Protein AF-A0A1R3FXK9-F1 (afdb_monomer)

Structure (mmCIF, N/CA/C/O backbone):
data_AF-A0A1R3FXK9-F1
#
_entry.id   AF-A0A1R3FXK9-F1
#
loop_
_atom_site.group_PDB
_atom_site.id
_atom_site.type_symbol
_atom_site.label_atom_id
_atom_site.label_alt_id
_atom_site.label_comp_id
_atom_site.label_asym_id
_atom_site.label_entity_id
_atom_site.label_seq_id
_atom_site.pdbx_PDB_ins_code
_atom_site.Cartn_x
_atom_site.Cartn_y
_atom_site.Cartn_z
_atom_site.occupancy
_atom_site.B_iso_or_equiv
_atom_site.auth_seq_id
_atom_site.auth_comp_id
_atom_site.auth_asym_id
_atom_site.auth_atom_id
_atom_site.pdbx_PDB_model_num
ATOM 1 N N . MET A 1 1 ? 2.285 -7.962 4.969 1.00 25.53 1 MET A N 1
ATOM 2 C CA . MET A 1 1 ? 1.595 -6.976 4.115 1.00 25.53 1 MET A CA 1
ATOM 3 C C . MET A 1 1 ? 2.197 -7.087 2.724 1.00 25.53 1 MET A C 1
ATOM 5 O O . MET A 1 1 ? 3.404 -6.919 2.608 1.00 25.53 1 MET A O 1
ATOM 9 N N . ALA A 1 2 ? 1.415 -7.501 1.726 1.00 25.86 2 ALA A N 1
ATOM 10 C CA . ALA A 1 2 ? 1.865 -7.496 0.336 1.00 25.86 2 ALA A CA 1
ATOM 11 C C . ALA A 1 2 ? 1.754 -6.055 -0.185 1.00 25.86 2 ALA A C 1
ATOM 13 O O . ALA A 1 2 ? 0.713 -5.427 -0.005 1.00 25.86 2 ALA A O 1
ATOM 14 N N . PHE A 1 3 ? 2.831 -5.519 -0.756 1.00 32.81 3 PHE A N 1
ATOM 15 C CA . PHE A 1 3 ? 2.845 -4.206 -1.399 1.00 32.81 3 PHE A CA 1
ATOM 16 C C . PHE A 1 3 ? 3.090 -4.412 -2.875 1.00 32.81 3 PHE A C 1
ATOM 18 O O . PHE A 1 3 ? 4.067 -5.059 -3.242 1.00 32.81 3 PHE A O 1
ATOM 25 N N . LEU A 1 4 ? 2.194 -3.892 -3.704 1.00 31.67 4 LEU A N 1
ATOM 26 C CA . LEU A 1 4 ? 2.263 -4.070 -5.144 1.00 31.67 4 LEU A CA 1
ATOM 27 C C . LEU A 1 4 ? 2.114 -2.721 -5.810 1.00 31.67 4 LEU A C 1
ATOM 29 O O . LEU A 1 4 ? 1.231 -1.931 -5.475 1.00 31.67 4 LEU A O 1
ATOM 33 N N . SER A 1 5 ? 3.043 -2.462 -6.716 1.00 27.23 5 SER A N 1
ATOM 34 C CA . SER A 1 5 ? 3.017 -1.344 -7.638 1.00 27.23 5 SER A CA 1
ATOM 35 C C . SER A 1 5 ? 1.954 -1.607 -8.701 1.00 27.23 5 SER A C 1
ATOM 37 O O . SER A 1 5 ? 2.232 -2.288 -9.681 1.00 27.23 5 SER A O 1
ATOM 39 N N . GLY A 1 6 ? 0.754 -1.066 -8.497 1.00 26.53 6 GLY A N 1
ATOM 40 C CA . GLY A 1 6 ? -0.340 -1.080 -9.466 1.00 26.53 6 GLY A CA 1
ATOM 41 C C . GLY A 1 6 ? -1.028 0.288 -9.495 1.00 26.53 6 GLY A C 1
ATOM 42 O O . GLY A 1 6 ? -1.507 0.768 -8.471 1.00 26.53 6 GLY A O 1
ATOM 43 N N . PHE A 1 7 ? -1.027 0.921 -10.665 1.00 28.67 7 PHE A N 1
ATOM 44 C CA . PHE A 1 7 ? -1.512 2.272 -10.990 1.00 28.67 7 PHE A CA 1
ATOM 45 C C . PHE A 1 7 ? -3.049 2.371 -11.014 1.00 28.67 7 PHE A C 1
ATOM 47 O O . PHE A 1 7 ? -3.619 2.053 -12.050 1.00 28.67 7 PHE A O 1
ATOM 54 N N . TRP A 1 8 ? -3.773 2.803 -9.967 1.00 36.09 8 TRP A N 1
ATOM 55 C CA . TRP A 1 8 ? -5.253 2.835 -10.062 1.00 36.09 8 TRP A CA 1
ATOM 56 C C . TRP A 1 8 ? -5.940 3.983 -9.312 1.00 36.09 8 TRP A C 1
ATOM 58 O O . TRP A 1 8 ? -6.410 3.831 -8.184 1.00 36.09 8 TRP A O 1
ATOM 68 N N . ALA A 1 9 ? -6.169 5.086 -10.028 1.00 23.91 9 ALA A N 1
ATOM 69 C CA . ALA A 1 9 ? -7.180 6.075 -9.677 1.00 23.91 9 ALA A CA 1
ATOM 70 C C . ALA A 1 9 ? -8.602 5.498 -9.853 1.00 23.91 9 ALA A C 1
ATOM 72 O O . ALA A 1 9 ? -9.068 5.244 -10.966 1.00 23.91 9 ALA A O 1
ATOM 73 N N . ALA A 1 10 ? -9.335 5.338 -8.749 1.00 26.52 10 ALA A N 1
ATOM 74 C CA . ALA A 1 10 ? -10.782 5.132 -8.763 1.00 26.52 10 ALA A CA 1
ATOM 75 C C . ALA A 1 10 ? -11.477 6.308 -8.064 1.00 26.52 10 ALA A C 1
ATOM 77 O O . ALA A 1 10 ? -11.715 6.310 -6.859 1.00 26.52 10 ALA A O 1
ATOM 78 N N . THR A 1 11 ? -11.854 7.324 -8.831 1.00 34.19 11 THR A N 1
ATOM 79 C CA . THR A 1 11 ? -12.888 8.281 -8.428 1.00 34.19 11 THR A CA 1
ATOM 80 C C . THR A 1 11 ? -14.231 7.565 -8.514 1.00 34.19 11 THR A C 1
ATOM 82 O O . THR A 1 11 ? -14.680 7.336 -9.622 1.00 34.19 11 THR A O 1
ATOM 85 N N . ILE A 1 12 ? -14.839 7.164 -7.385 1.00 37.03 12 ILE A N 1
ATOM 86 C CA . ILE A 1 12 ? -16.289 6.910 -7.147 1.00 37.03 12 ILE A CA 1
ATOM 87 C C . ILE A 1 12 ? -16.414 6.187 -5.796 1.00 37.03 12 ILE A C 1
ATOM 89 O O . ILE A 1 12 ? -15.837 5.119 -5.668 1.00 37.03 12 ILE A O 1
ATOM 93 N N . CYS A 1 13 ? -17.190 6.759 -4.856 1.00 48.28 13 CYS A N 1
ATOM 94 C CA . CYS A 1 13 ? -17.728 6.239 -3.574 1.00 48.28 13 CYS A CA 1
ATOM 95 C C . CYS A 1 13 ? -16.917 5.184 -2.773 1.00 48.28 13 CYS A C 1
ATOM 97 O O . CYS A 1 13 ? -16.238 4.319 -3.299 1.00 48.28 13 CYS A O 1
ATOM 99 N N . ASN A 1 14 ? -17.061 5.148 -1.443 1.00 61.66 14 ASN A N 1
ATOM 100 C CA . ASN A 1 14 ? -16.313 4.193 -0.599 1.00 61.66 14 ASN A CA 1
ATOM 101 C C . ASN A 1 14 ? -16.466 2.711 -1.044 1.00 61.66 14 ASN A C 1
ATOM 103 O O . ASN A 1 14 ? -15.582 1.898 -0.809 1.00 61.66 14 ASN A O 1
ATOM 107 N N . LYS A 1 15 ? -17.554 2.354 -1.743 1.00 80.38 15 LYS A N 1
ATOM 108 C CA . LYS A 1 15 ? -17.772 1.012 -2.307 1.00 80.38 15 LYS A CA 1
ATOM 109 C C . LYS A 1 15 ? -17.129 0.802 -3.688 1.00 80.38 15 LYS A C 1
ATOM 111 O O . LYS A 1 15 ? -16.688 -0.305 -3.979 1.00 80.38 15 LYS A O 1
ATOM 116 N N . GLY A 1 16 ? -17.063 1.837 -4.528 1.00 87.81 16 GLY A N 1
ATOM 117 C CA . GLY A 1 16 ? -16.502 1.758 -5.880 1.00 87.81 16 GLY A CA 1
ATOM 118 C C . GLY A 1 16 ? -15.008 1.458 -5.852 1.00 87.81 16 GLY A C 1
ATOM 119 O O . GLY A 1 16 ? -14.564 0.506 -6.490 1.00 87.81 16 GLY A O 1
ATOM 120 N N . VAL A 1 17 ? -14.266 2.188 -5.018 1.00 87.62 17 VAL A N 1
ATOM 121 C CA . VAL A 1 17 ? -12.825 1.964 -4.820 1.00 87.62 17 VAL A CA 1
ATOM 122 C C . VAL A 1 17 ? -12.538 0.545 -4.320 1.00 87.62 17 VAL A C 1
ATOM 124 O O . VAL A 1 17 ? -11.652 -0.123 -4.839 1.00 87.62 17 VAL A O 1
ATOM 127 N N . ARG A 1 18 ? -13.319 0.031 -3.361 1.00 90.62 18 ARG A N 1
ATOM 128 C CA . ARG A 1 18 ? -13.117 -1.328 -2.826 1.00 90.62 18 ARG A CA 1
ATOM 129 C C . ARG A 1 18 ? -13.407 -2.418 -3.862 1.00 90.62 18 ARG A C 1
ATOM 131 O O . ARG A 1 18 ? -12.662 -3.387 -3.943 1.00 90.62 18 ARG A O 1
ATOM 138 N N . ASN A 1 19 ? -14.447 -2.246 -4.682 1.00 92.75 19 ASN A N 1
ATOM 139 C CA . ASN A 1 19 ? -14.722 -3.153 -5.803 1.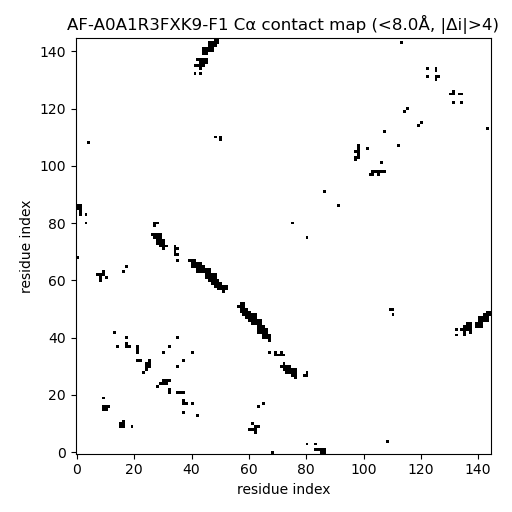00 92.75 19 ASN A CA 1
ATOM 140 C C . ASN A 1 19 ? -13.582 -3.135 -6.831 1.00 92.75 19 ASN A C 1
ATOM 142 O O . ASN A 1 19 ? -13.186 -4.184 -7.335 1.00 92.75 19 ASN A O 1
ATOM 146 N N . ALA A 1 20 ? -13.053 -1.947 -7.143 1.00 92.06 20 ALA A N 1
ATOM 147 C CA . ALA A 1 20 ? -11.912 -1.814 -8.040 1.00 92.06 20 ALA A CA 1
ATOM 148 C C . ALA A 1 20 ? -10.674 -2.517 -7.463 1.00 92.06 20 ALA A C 1
ATOM 150 O O . ALA A 1 20 ? -10.046 -3.288 -8.180 1.00 92.06 20 ALA A O 1
ATOM 151 N N . ALA A 1 21 ? -10.387 -2.341 -6.170 1.00 91.69 21 ALA A N 1
ATOM 152 C CA . ALA A 1 21 ? -9.278 -3.012 -5.497 1.00 91.69 21 ALA A CA 1
ATOM 153 C C . ALA A 1 21 ? -9.405 -4.543 -5.542 1.00 91.69 21 ALA A C 1
ATOM 155 O O . ALA A 1 21 ? -8.459 -5.210 -5.947 1.00 91.69 21 ALA A O 1
ATOM 156 N N . GLN A 1 22 ? -10.575 -5.106 -5.213 1.00 94.62 22 GLN A N 1
ATOM 157 C CA . GLN A 1 22 ? -10.804 -6.554 -5.310 1.00 94.62 22 GLN A CA 1
ATOM 158 C C . GLN A 1 22 ? -10.550 -7.076 -6.733 1.00 94.62 22 GLN A C 1
ATOM 160 O O . GLN A 1 22 ? -9.855 -8.074 -6.904 1.00 94.62 22 GLN A O 1
ATOM 165 N N . ARG A 1 23 ? -11.075 -6.391 -7.757 1.00 95.31 23 ARG A N 1
ATOM 166 C CA . ARG A 1 23 ? -10.858 -6.780 -9.157 1.00 95.31 23 ARG A CA 1
ATOM 167 C C . ARG A 1 23 ? -9.375 -6.746 -9.531 1.00 95.31 23 ARG A C 1
ATOM 169 O O . ARG A 1 23 ? -8.897 -7.665 -10.176 1.00 95.31 23 ARG A O 1
ATOM 176 N N . LYS A 1 24 ? -8.636 -5.725 -9.095 1.00 93.00 24 LYS A N 1
ATOM 177 C CA . LYS A 1 24 ? -7.211 -5.589 -9.425 1.00 93.00 24 LYS A CA 1
ATOM 178 C C . LYS A 1 24 ? -6.318 -6.577 -8.699 1.00 93.00 24 LYS A C 1
ATOM 180 O O . LYS A 1 24 ? -5.373 -7.065 -9.302 1.00 93.00 24 LYS A O 1
ATOM 185 N N . LEU A 1 25 ? -6.658 -6.944 -7.465 1.00 94.25 25 LEU A N 1
ATOM 186 C CA . LEU A 1 25 ? -5.990 -8.046 -6.775 1.00 94.25 25 LEU A CA 1
ATOM 187 C C . LEU A 1 25 ? -6.186 -9.377 -7.515 1.00 94.25 25 LEU A C 1
ATOM 189 O O . LEU A 1 25 ? -5.263 -10.181 -7.556 1.00 94.25 25 LEU A O 1
ATOM 193 N N . LEU A 1 26 ? -7.335 -9.605 -8.151 1.00 94.88 26 LEU A N 1
ATOM 194 C CA . LEU A 1 26 ? -7.497 -10.766 -9.025 1.00 94.88 26 LEU A CA 1
ATOM 195 C C . LEU A 1 26 ? -6.631 -10.647 -10.289 1.00 94.88 26 LEU A C 1
ATOM 197 O O . LEU A 1 26 ? -5.906 -11.582 -10.610 1.00 94.88 26 LEU A O 1
ATOM 201 N N . ASP A 1 27 ? -6.683 -9.504 -10.978 1.00 93.44 27 ASP A N 1
ATOM 202 C CA . ASP A 1 27 ? -5.990 -9.305 -12.260 1.00 93.44 27 ASP A CA 1
ATOM 203 C C . ASP A 1 27 ? -4.450 -9.375 -12.133 1.00 93.44 27 ASP A C 1
ATOM 205 O O . ASP A 1 27 ? -3.778 -9.920 -13.008 1.00 93.44 27 ASP A O 1
ATOM 209 N N . GLU A 1 28 ? -3.883 -8.823 -11.054 1.00 91.38 28 GLU A N 1
ATOM 210 C CA . GLU A 1 28 ? -2.427 -8.731 -10.846 1.00 91.38 28 GLU A CA 1
ATOM 211 C C . GLU A 1 28 ? -1.873 -9.915 -10.047 1.00 91.38 28 GLU A C 1
ATOM 213 O O . GLU A 1 28 ? -0.819 -10.459 -10.372 1.00 91.38 28 GLU A O 1
ATOM 218 N N . LEU A 1 29 ? -2.576 -10.327 -8.991 1.00 93.25 29 LEU A N 1
ATOM 219 C CA . LEU A 1 29 ? -2.084 -11.326 -8.039 1.00 93.25 29 LEU A CA 1
ATOM 220 C C . LEU A 1 29 ? -2.793 -12.667 -8.106 1.00 93.25 29 LEU A C 1
ATOM 222 O O . LEU A 1 29 ? -2.430 -13.567 -7.348 1.00 93.25 29 LEU A O 1
ATOM 226 N N . GLY A 1 30 ? -3.845 -12.788 -8.910 1.00 94.75 30 GLY A N 1
ATOM 227 C CA . GLY A 1 30 ? -4.677 -13.983 -8.930 1.00 94.75 30 GLY A CA 1
ATOM 228 C C . GLY A 1 30 ? -5.414 -14.244 -7.615 1.00 94.75 30 GLY A C 1
ATOM 229 O O . GLY A 1 30 ? -5.828 -15.379 -7.393 1.00 94.75 30 GLY A O 1
ATOM 230 N N . ILE A 1 31 ? -5.573 -13.243 -6.735 1.00 94.56 31 ILE A N 1
ATOM 231 C CA . ILE A 1 31 ? -6.286 -13.439 -5.465 1.00 94.56 31 ILE A CA 1
ATOM 232 C C . ILE A 1 31 ? -7.791 -13.525 -5.749 1.00 94.56 31 ILE A C 1
ATOM 234 O O . ILE A 1 31 ? -8.371 -12.559 -6.261 1.00 94.56 31 ILE A O 1
ATOM 238 N N . PRO A 1 32 ? -8.462 -14.634 -5.394 1.00 95.25 32 PRO A N 1
ATOM 239 C CA . PRO A 1 32 ? -9.887 -14.780 -5.635 1.00 95.25 32 PRO A CA 1
ATOM 240 C C . PRO A 1 32 ? -10.704 -13.868 -4.708 1.00 95.25 32 PRO A C 1
ATOM 242 O O . PRO A 1 32 ? -10.327 -13.572 -3.575 1.00 95.25 32 PRO A O 1
ATOM 245 N N . ALA A 1 33 ? -11.874 -13.434 -5.178 1.00 93.88 33 ALA A N 1
ATOM 246 C CA . ALA A 1 33 ? -12.739 -12.499 -4.451 1.00 93.88 33 ALA A CA 1
ATOM 247 C C . ALA A 1 33 ? -13.173 -13.000 -3.056 1.00 93.88 33 ALA A C 1
ATOM 249 O O . ALA A 1 33 ? -13.429 -12.190 -2.163 1.00 93.88 33 ALA A O 1
ATOM 250 N N . GLU A 1 34 ? -13.247 -14.319 -2.869 1.00 94.81 34 GLU A N 1
ATOM 251 C CA . GLU A 1 34 ? -13.553 -14.980 -1.593 1.00 94.81 34 GLU A CA 1
ATOM 252 C C . GLU A 1 34 ? -12.481 -14.759 -0.516 1.00 94.81 34 GLU A C 1
ATOM 254 O O . GLU A 1 34 ? -12.815 -14.620 0.663 1.00 94.81 34 GLU A O 1
ATOM 259 N N . ASP A 1 35 ? -11.216 -14.628 -0.923 1.00 92.88 35 ASP A N 1
ATOM 260 C CA . ASP A 1 35 ? -10.095 -14.365 -0.019 1.00 92.88 35 ASP A CA 1
ATOM 261 C C . ASP A 1 35 ? -10.069 -12.896 0.428 1.00 92.88 35 ASP A C 1
ATOM 263 O O . ASP A 1 35 ? -9.604 -12.585 1.528 1.00 92.88 35 ASP A O 1
ATOM 267 N N . VAL A 1 36 ? -10.626 -11.988 -0.385 1.00 92.44 36 VAL A N 1
ATOM 268 C CA . VAL A 1 36 ? -10.647 -10.535 -0.137 1.00 92.44 36 VAL A CA 1
ATOM 269 C C . VAL A 1 36 ? -12.038 -9.908 -0.330 1.00 92.44 36 VAL A C 1
ATOM 271 O O . VAL A 1 36 ? -12.246 -9.124 -1.262 1.00 92.44 36 VAL A O 1
ATOM 274 N N . PRO A 1 37 ? -13.020 -10.195 0.546 1.00 93.88 37 PRO A N 1
ATOM 275 C CA . PRO A 1 37 ? -14.358 -9.616 0.436 1.00 93.88 37 PRO A CA 1
ATOM 276 C C . PRO A 1 37 ? -14.350 -8.081 0.516 1.00 93.88 37 PRO A C 1
ATOM 278 O O . PRO A 1 37 ? -13.682 -7.480 1.360 1.00 93.88 37 PRO A O 1
ATOM 281 N N . VAL A 1 38 ? -15.123 -7.432 -0.360 1.00 92.00 38 VAL A N 1
ATOM 282 C CA . VAL A 1 38 ? -15.160 -5.964 -0.543 1.00 92.00 38 VAL A CA 1
ATOM 283 C C . VAL A 1 38 ? -15.465 -5.202 0.755 1.00 92.00 38 VAL A C 1
ATOM 285 O O . VAL A 1 38 ? -14.959 -4.104 0.985 1.00 92.00 38 VAL A O 1
ATOM 288 N N . ASP A 1 39 ? -16.309 -5.758 1.613 1.00 91.56 39 ASP A N 1
ATOM 289 C CA . ASP A 1 39 ? -16.726 -5.174 2.887 1.00 91.56 39 ASP A CA 1
ATOM 290 C C . ASP A 1 39 ? -15.629 -5.202 3.963 1.00 91.56 39 ASP A C 1
ATOM 292 O O . ASP A 1 39 ? -15.692 -4.416 4.910 1.00 91.56 39 ASP A O 1
ATOM 296 N N . GLN A 1 40 ? -14.598 -6.032 3.786 1.00 90.25 40 GLN A N 1
ATOM 297 C CA . GLN A 1 40 ? -13.489 -6.175 4.731 1.00 90.25 40 GLN A CA 1
ATOM 298 C C . GLN A 1 40 ? -12.315 -5.231 4.469 1.00 90.25 40 GLN A C 1
ATOM 300 O O . GLN A 1 40 ? -11.436 -5.092 5.323 1.00 90.25 40 GLN A O 1
ATOM 305 N N . PHE A 1 41 ? -12.305 -4.533 3.333 1.00 90.25 41 PHE A N 1
ATOM 306 C CA . PHE A 1 41 ? -11.352 -3.450 3.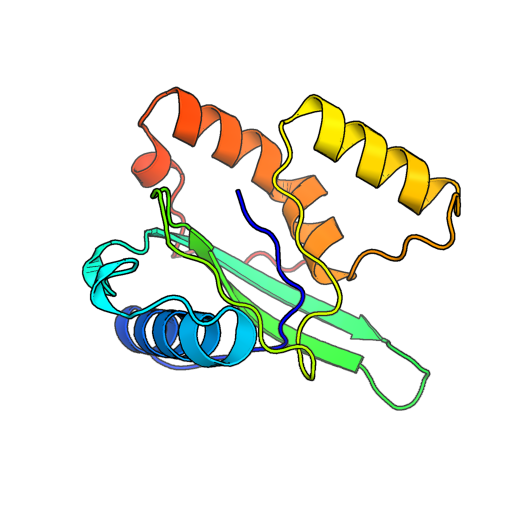120 1.00 90.25 41 PHE A CA 1
ATOM 307 C C . PHE A 1 41 ? -11.627 -2.301 4.091 1.00 90.25 41 PHE A C 1
ATOM 309 O O . PHE A 1 41 ? -12.746 -1.782 4.178 1.00 90.25 41 PHE A O 1
ATOM 316 N N . THR A 1 42 ? -10.576 -1.869 4.780 1.00 89.25 42 THR A N 1
ATOM 317 C CA . THR A 1 42 ? -10.597 -0.713 5.673 1.00 89.25 42 THR A CA 1
ATOM 318 C C . THR A 1 42 ? -9.969 0.474 4.942 1.00 89.25 42 THR A C 1
ATOM 320 O O . THR A 1 42 ? -8.760 0.463 4.706 1.00 89.25 42 THR A O 1
ATOM 323 N N . PRO A 1 43 ? -10.756 1.481 4.530 1.00 90.25 43 PRO A N 1
ATOM 324 C CA . PRO A 1 43 ? -10.208 2.702 3.958 1.00 90.25 43 PRO A CA 1
ATOM 325 C C . PRO A 1 43 ? -9.579 3.521 5.084 1.00 90.25 43 PRO A C 1
ATOM 327 O O . PRO A 1 43 ? -10.258 3.816 6.060 1.00 90.25 43 PRO A O 1
ATOM 330 N N . LEU A 1 44 ? -8.297 3.855 4.975 1.00 88.69 44 LEU A N 1
ATOM 331 C CA . LEU A 1 44 ? -7.584 4.567 6.034 1.00 88.69 44 LEU A CA 1
ATOM 332 C C . LEU A 1 44 ? -7.464 6.054 5.767 1.00 88.69 44 LEU A C 1
ATOM 334 O O . LEU A 1 44 ? -7.575 6.840 6.698 1.00 88.69 44 LEU A O 1
ATOM 338 N N . SER A 1 45 ? -7.191 6.448 4.526 1.00 91.62 45 SER A N 1
ATOM 339 C CA . SER A 1 45 ? -6.943 7.851 4.212 1.00 91.62 45 SER A CA 1
ATOM 340 C C . SER A 1 45 ? -7.057 8.139 2.720 1.00 91.62 45 SER A C 1
ATOM 342 O O . SER A 1 45 ? -7.233 7.227 1.905 1.00 91.62 45 SER A O 1
ATOM 344 N N . ARG A 1 46 ? -6.956 9.422 2.361 1.00 92.75 46 ARG A N 1
ATOM 345 C CA . ARG A 1 46 ? -6.859 9.886 0.977 1.00 92.75 46 ARG A CA 1
ATOM 346 C C . ARG A 1 46 ? -5.677 10.825 0.789 1.00 92.75 46 ARG A C 1
ATOM 348 O O . ARG A 1 46 ? -5.476 11.748 1.578 1.00 92.75 46 ARG A O 1
ATOM 355 N N . MET A 1 47 ? -4.945 10.622 -0.295 1.00 91.75 47 MET A N 1
ATOM 356 C CA . MET A 1 47 ? -3.720 11.339 -0.632 1.00 91.75 47 MET A CA 1
ATOM 357 C C . MET A 1 47 ? -3.875 11.985 -2.006 1.00 91.75 47 MET A C 1
ATOM 359 O O . MET A 1 47 ? -4.230 11.309 -2.957 1.00 91.75 47 MET A O 1
ATOM 363 N N . LEU A 1 48 ? -3.599 13.281 -2.121 1.00 92.75 48 LEU A N 1
ATOM 364 C CA . LEU A 1 48 ? -3.458 13.960 -3.408 1.00 92.75 48 LEU A CA 1
ATOM 365 C C . LEU A 1 48 ? -1.973 14.212 -3.651 1.00 92.75 48 LEU A C 1
ATOM 367 O O . LEU A 1 48 ? -1.362 14.964 -2.888 1.00 92.75 48 LEU A O 1
ATOM 371 N N . TYR A 1 49 ? -1.412 13.612 -4.697 1.00 91.19 49 TYR A N 1
ATOM 372 C CA . TYR A 1 49 ? 0.011 13.736 -5.012 1.00 91.19 49 TYR A CA 1
ATOM 373 C C . TYR A 1 49 ? 0.260 13.923 -6.508 1.00 91.19 49 TYR A C 1
ATOM 375 O O . TYR A 1 49 ? -0.619 13.695 -7.341 1.00 91.19 49 TYR A O 1
ATOM 383 N N . LYS A 1 50 ? 1.472 14.370 -6.845 1.00 90.12 50 LYS A N 1
ATOM 384 C CA . LYS A 1 50 ? 1.941 14.501 -8.224 1.00 90.12 50 LYS A CA 1
ATOM 385 C C . LYS A 1 50 ? 3.376 14.002 -8.329 1.00 90.12 50 LYS A C 1
ATOM 387 O O . LYS A 1 50 ? 4.231 14.475 -7.589 1.00 90.12 50 LYS A O 1
ATOM 392 N N . ALA A 1 51 ? 3.650 13.109 -9.275 1.00 86.00 51 ALA A N 1
ATOM 393 C CA . ALA A 1 51 ? 4.986 12.553 -9.473 1.00 86.00 51 ALA A CA 1
ATOM 394 C C . ALA A 1 51 ? 5.345 12.477 -10.968 1.00 86.00 51 ALA A C 1
ATOM 396 O O . ALA A 1 51 ? 4.655 11.803 -11.727 1.00 86.00 51 ALA A O 1
ATOM 397 N N . PRO A 1 52 ? 6.399 13.162 -11.442 1.00 85.94 52 PRO A N 1
ATOM 398 C CA . PRO A 1 52 ? 6.871 12.993 -12.815 1.00 85.94 52 PRO A CA 1
ATOM 399 C C . PRO A 1 52 ? 7.562 11.630 -12.992 1.00 85.94 52 PRO A C 1
ATOM 401 O O . PRO A 1 52 ? 8.263 11.176 -12.091 1.00 85.94 52 PRO A O 1
ATOM 404 N N . SER A 1 53 ? 7.404 11.007 -14.164 1.00 78.88 53 SER A N 1
ATOM 405 C CA . SER A 1 53 ? 8.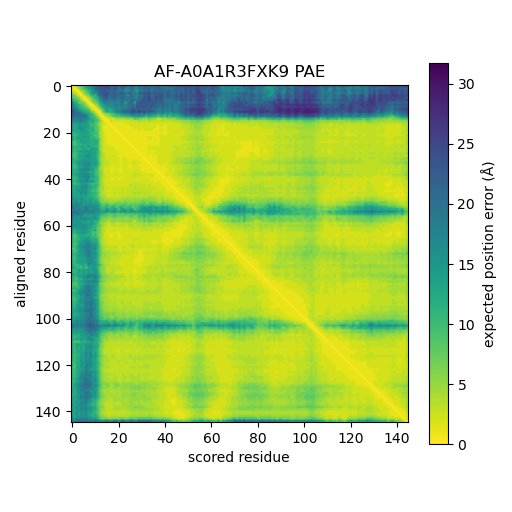054 9.737 -14.520 1.00 78.88 53 SER A CA 1
ATOM 406 C C . SER A 1 53 ? 9.252 9.953 -15.457 1.00 78.88 53 SER A C 1
ATOM 408 O O . SER A 1 53 ? 10.395 9.811 -15.031 1.00 78.88 53 SER A O 1
ATOM 410 N N . ASP A 1 54 ? 9.036 10.380 -16.708 1.00 75.19 54 ASP A N 1
ATOM 411 C CA . ASP A 1 54 ? 10.093 10.469 -17.738 1.00 75.19 54 ASP A CA 1
ATOM 412 C C . ASP A 1 54 ? 10.052 11.772 -18.570 1.00 75.19 54 ASP A C 1
ATOM 414 O O . ASP A 1 54 ? 10.415 11.824 -19.747 1.00 75.19 54 ASP A O 1
ATOM 418 N N . GLY A 1 55 ? 9.593 12.864 -17.956 1.00 76.06 55 GLY A N 1
ATOM 419 C CA . GLY A 1 55 ? 9.509 14.190 -18.579 1.00 76.06 55 GLY A CA 1
ATOM 420 C C . GLY A 1 55 ? 8.331 14.370 -19.545 1.00 76.06 55 GLY A C 1
ATOM 421 O O . GLY A 1 55 ? 7.929 15.509 -19.781 1.00 76.06 55 GLY A O 1
AT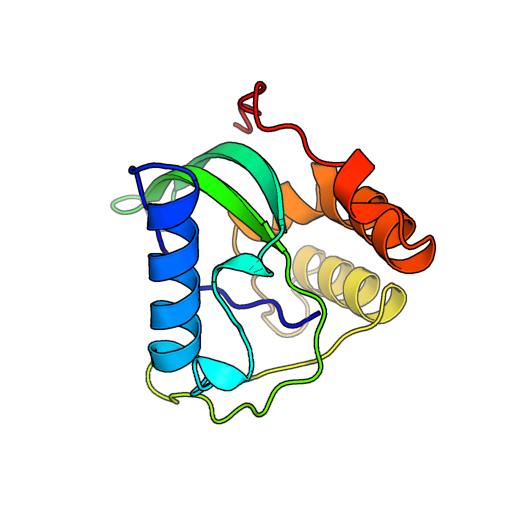OM 422 N N . LYS A 1 56 ? 7.734 13.283 -20.054 1.00 85.81 56 LYS A N 1
ATOM 423 C CA . LYS A 1 56 ? 6.454 13.304 -20.787 1.00 85.81 56 LYS A CA 1
ATOM 424 C C . LYS A 1 56 ? 5.314 12.722 -19.963 1.00 85.81 56 LYS A C 1
ATOM 426 O O . LYS A 1 56 ? 4.201 13.239 -20.028 1.00 85.81 56 LYS A O 1
ATOM 431 N N . TRP A 1 57 ? 5.598 11.681 -19.189 1.00 85.06 57 TRP A N 1
ATOM 432 C CA . TRP A 1 57 ? 4.620 10.978 -18.374 1.00 85.06 57 TRP A CA 1
ATOM 433 C C . TRP A 1 57 ? 4.788 11.311 -16.893 1.00 85.06 57 TRP A C 1
ATOM 435 O O . TRP A 1 57 ? 5.870 11.683 -16.429 1.00 85.06 57 TRP A O 1
ATOM 445 N N . GLY A 1 58 ? 3.701 11.190 -16.141 1.00 86.06 58 GLY A N 1
ATOM 446 C CA . GLY A 1 58 ? 3.668 11.409 -14.703 1.00 86.06 58 GLY A CA 1
ATOM 447 C C . GLY A 1 58 ? 2.289 11.116 -14.127 1.00 86.06 58 GLY A C 1
ATOM 448 O O . GLY A 1 58 ? 1.312 10.974 -14.859 1.00 86.06 58 GLY A O 1
ATOM 449 N N . GLU A 1 59 ? 2.237 11.051 -12.808 1.00 84.62 59 GLU A N 1
ATOM 450 C CA . GLU A 1 59 ? 1.057 10.793 -11.994 1.00 84.62 59 GLU A CA 1
ATOM 451 C C . GLU A 1 59 ? 0.523 12.106 -11.417 1.00 84.62 59 GLU A C 1
ATOM 453 O O . GLU A 1 59 ? 1.293 12.998 -11.042 1.00 84.62 59 GLU A O 1
ATOM 458 N N . HIS A 1 60 ? -0.801 12.226 -11.340 1.00 90.69 60 HIS A N 1
ATOM 459 C CA . HIS A 1 60 ? -1.489 13.272 -10.589 1.00 90.69 60 HIS A CA 1
ATOM 460 C C . HIS A 1 60 ? -2.832 12.721 -10.113 1.00 90.69 60 HIS A C 1
ATOM 462 O O . HIS A 1 60 ? -3.825 12.770 -10.842 1.00 90.69 60 HIS A O 1
ATOM 468 N N . GLU A 1 61 ? -2.841 12.155 -8.910 1.00 87.44 61 GLU A N 1
ATOM 469 C CA . GLU A 1 61 ? -3.915 11.267 -8.465 1.00 87.44 61 GLU A CA 1
ATOM 470 C C . GLU A 1 61 ? -4.426 11.641 -7.074 1.00 87.44 61 GLU A C 1
ATOM 472 O O . GLU A 1 61 ? -3.676 12.102 -6.210 1.00 87.44 61 GLU A O 1
ATOM 477 N N . LEU A 1 62 ? -5.737 11.448 -6.882 1.00 90.88 62 LEU A N 1
ATOM 478 C CA . LEU A 1 62 ? -6.368 11.385 -5.569 1.00 90.88 62 LEU A CA 1
ATOM 479 C C . LEU A 1 62 ? -6.522 9.911 -5.192 1.00 90.88 62 LEU A C 1
ATOM 481 O O . LEU A 1 62 ? -7.511 9.268 -5.551 1.00 90.88 62 LEU A O 1
ATOM 485 N N . ASP A 1 63 ? -5.554 9.415 -4.441 1.00 90.06 63 ASP A N 1
ATOM 486 C CA . ASP A 1 63 ? -5.483 8.031 -4.014 1.00 90.06 63 ASP A CA 1
ATOM 487 C C . ASP A 1 63 ? -6.314 7.768 -2.775 1.00 90.06 63 ASP A C 1
ATOM 489 O O . ASP A 1 63 ? -6.300 8.529 -1.805 1.00 90.06 63 ASP A O 1
ATOM 493 N N . TYR A 1 64 ? -6.997 6.630 -2.795 1.00 90.81 64 TYR A N 1
ATOM 494 C CA . TYR A 1 64 ? -7.666 6.053 -1.641 1.00 90.81 64 TYR A CA 1
ATOM 495 C C . TYR A 1 64 ? -6.793 4.942 -1.074 1.00 90.81 64 TYR A C 1
ATOM 497 O O . TYR A 1 64 ? -6.591 3.906 -1.704 1.00 90.81 64 TYR A O 1
ATOM 505 N N . LEU A 1 65 ? -6.309 5.138 0.148 1.00 91.06 65 LEU A N 1
ATOM 506 C CA . LEU A 1 65 ? -5.426 4.191 0.813 1.00 91.06 65 LEU A CA 1
ATOM 507 C C . LEU A 1 65 ? -6.280 3.140 1.523 1.00 91.06 65 LEU A C 1
ATOM 509 O O . LEU A 1 65 ? -6.933 3.422 2.530 1.00 91.06 65 LEU A O 1
ATOM 513 N N . LEU A 1 66 ? -6.315 1.934 0.954 1.00 91.94 66 LEU A N 1
ATOM 514 C CA . LEU A 1 66 ? -7.095 0.800 1.445 1.00 91.94 66 LEU A CA 1
ATOM 515 C C . LEU A 1 66 ? -6.190 -0.239 2.109 1.00 91.94 66 LEU A C 1
ATOM 517 O O . LEU A 1 66 ? -5.120 -0.558 1.600 1.00 91.94 66 LEU A O 1
ATOM 521 N N . PHE A 1 67 ? -6.653 -0.805 3.221 1.00 90.44 67 PHE A N 1
ATOM 522 C CA . PHE A 1 67 ? -5.980 -1.892 3.927 1.00 90.44 67 PHE A CA 1
ATOM 523 C C . PHE A 1 67 ? -6.854 -3.137 4.009 1.00 90.44 67 PHE A C 1
ATOM 525 O O . PHE A 1 67 ? -8.070 -3.057 4.200 1.00 90.44 67 PHE A O 1
ATOM 532 N N . ILE A 1 68 ? -6.201 -4.294 3.947 1.00 91.06 68 ILE A N 1
ATOM 533 C CA . ILE A 1 68 ? -6.779 -5.595 4.266 1.00 91.06 68 ILE A CA 1
ATOM 534 C C . ILE A 1 68 ? -5.713 -6.452 4.953 1.00 91.06 68 ILE A C 1
ATOM 536 O O . ILE A 1 68 ? -4.544 -6.434 4.567 1.00 91.06 68 ILE A O 1
ATOM 540 N N . VAL A 1 69 ? -6.105 -7.166 6.008 1.00 89.44 69 VAL A N 1
ATOM 541 C CA . VAL A 1 69 ? -5.212 -8.038 6.785 1.00 89.44 69 VAL A CA 1
ATOM 542 C C . VAL A 1 69 ? -5.834 -9.423 6.818 1.00 89.44 69 VAL A C 1
ATOM 544 O O . VAL A 1 69 ? -6.771 -9.660 7.579 1.00 89.44 69 VAL A O 1
ATOM 547 N N . ARG A 1 70 ? -5.358 -10.303 5.936 1.00 88.56 70 ARG A N 1
ATOM 548 C CA . ARG A 1 70 ? -5.843 -11.675 5.761 1.00 88.56 70 ARG A CA 1
ATOM 549 C C . ARG A 1 70 ? -4.729 -12.554 5.202 1.00 88.56 70 ARG A C 1
ATOM 551 O O . ARG A 1 70 ? -3.825 -12.049 4.532 1.00 88.56 70 ARG A O 1
ATOM 558 N N . ASP A 1 71 ? -4.855 -13.850 5.440 1.00 90.88 71 ASP A N 1
ATOM 559 C CA . ASP A 1 71 ? -4.141 -14.865 4.675 1.00 90.88 71 ASP A CA 1
ATOM 560 C C . ASP A 1 71 ? -4.890 -15.090 3.360 1.00 90.88 71 ASP A C 1
ATOM 562 O O . ASP A 1 71 ? -6.120 -15.178 3.348 1.00 90.88 71 ASP A O 1
ATOM 566 N N . VAL A 1 72 ? -4.151 -15.109 2.254 1.00 91.12 72 VAL A N 1
ATOM 567 C CA . VAL A 1 72 ? -4.696 -15.118 0.892 1.00 91.12 72 VAL A CA 1
ATOM 568 C C . VAL A 1 72 ? -3.857 -16.030 0.009 1.00 91.12 72 VAL A C 1
ATOM 570 O O . VAL A 1 72 ? -2.641 -16.132 0.195 1.00 91.12 72 VAL A O 1
ATOM 573 N N . ASN A 1 73 ? -4.493 -16.663 -0.970 1.00 90.19 73 ASN A N 1
ATOM 574 C CA . ASN A 1 73 ? -3.793 -17.438 -1.984 1.00 90.19 73 ASN A CA 1
ATOM 575 C C . ASN A 1 73 ? -3.358 -16.516 -3.120 1.00 90.19 73 ASN A C 1
ATOM 577 O O . ASN A 1 73 ? -4.173 -15.797 -3.692 1.00 90.19 73 ASN A O 1
ATOM 581 N N . VAL A 1 74 ? -2.067 -16.539 -3.444 1.00 91.12 74 VAL A N 1
ATOM 582 C CA . VAL A 1 74 ? -1.465 -15.640 -4.431 1.00 91.12 74 VAL A CA 1
ATOM 583 C C . VAL A 1 74 ? -0.946 -16.455 -5.611 1.00 91.12 74 VAL A C 1
ATOM 585 O O . VAL A 1 74 ? -0.161 -17.384 -5.431 1.00 91.12 74 VAL A O 1
ATOM 588 N N . ASN A 1 75 ? -1.374 -16.089 -6.816 1.00 94.12 75 ASN A N 1
ATOM 589 C CA . ASN A 1 75 ? -0.943 -16.655 -8.089 1.00 94.12 75 ASN A CA 1
ATOM 590 C C . ASN A 1 75 ? -0.710 -15.510 -9.097 1.00 94.12 75 ASN A C 1
ATOM 592 O O . ASN A 1 75 ? -1.621 -15.175 -9.858 1.00 94.12 75 ASN A O 1
ATOM 596 N N . PRO A 1 76 ? 0.468 -14.863 -9.062 1.00 93.06 76 PRO A N 1
ATOM 597 C CA . PRO A 1 76 ? 0.698 -13.595 -9.749 1.00 93.06 76 PRO A CA 1
ATOM 598 C C . PRO A 1 76 ? 0.639 -13.723 -11.263 1.00 93.06 76 PRO A C 1
ATOM 600 O O . PRO A 1 76 ? 1.121 -14.705 -11.830 1.00 93.06 76 PRO A O 1
ATOM 603 N N . ASN A 1 77 ? 0.106 -12.695 -11.915 1.00 92.94 77 ASN A N 1
ATOM 604 C CA . ASN A 1 77 ? 0.195 -12.552 -13.356 1.00 92.94 77 ASN A CA 1
ATOM 605 C C . ASN A 1 77 ? 1.604 -12.044 -13.729 1.00 92.94 77 ASN A C 1
ATOM 607 O O . ASN A 1 77 ? 1.926 -10.903 -13.390 1.00 92.94 77 ASN A O 1
ATOM 611 N N . PRO A 1 78 ? 2.439 -12.834 -14.431 1.00 93.75 78 PRO A N 1
ATOM 612 C CA . PRO A 1 78 ? 3.811 -12.442 -14.760 1.00 93.75 78 PRO A CA 1
ATOM 613 C C . PRO A 1 78 ? 3.901 -11.245 -15.717 1.00 93.75 78 PRO A C 1
ATOM 615 O O . PRO A 1 78 ? 4.955 -10.617 -15.789 1.00 93.75 78 PRO A O 1
ATOM 618 N N . ASP A 1 79 ? 2.818 -10.914 -16.430 1.00 94.06 79 ASP A N 1
ATOM 619 C CA . ASP A 1 79 ? 2.762 -9.727 -17.291 1.00 94.06 79 ASP A CA 1
ATOM 620 C C . ASP A 1 79 ? 2.637 -8.423 -16.479 1.00 94.06 79 ASP A C 1
ATOM 622 O O . ASP A 1 79 ? 2.996 -7.355 -16.971 1.00 94.06 79 ASP A O 1
ATOM 626 N N . GLU A 1 80 ? 2.151 -8.507 -15.235 1.00 89.62 80 GLU A N 1
ATOM 627 C CA . GLU A 1 80 ? 1.899 -7.358 -14.353 1.00 89.62 80 GLU A CA 1
ATOM 628 C C . GLU A 1 80 ? 2.868 -7.319 -13.158 1.00 89.62 80 GLU A C 1
ATOM 630 O O . GLU A 1 80 ? 3.313 -6.251 -12.736 1.00 89.62 80 GLU A O 1
ATOM 635 N N . VAL A 1 81 ? 3.221 -8.483 -12.599 1.00 91.19 81 VAL A N 1
ATOM 636 C CA . VAL A 1 81 ? 4.001 -8.609 -11.360 1.00 91.19 81 VAL A CA 1
ATOM 637 C C . VAL A 1 81 ? 5.220 -9.496 -11.588 1.00 91.19 81 VAL A C 1
ATOM 639 O O . VAL A 1 81 ? 5.103 -10.696 -11.821 1.00 91.19 81 VAL A O 1
ATOM 642 N N . ALA A 1 82 ? 6.410 -8.905 -11.458 1.00 90.19 82 ALA A N 1
ATOM 643 C CA . ALA A 1 82 ? 7.673 -9.618 -11.648 1.00 90.19 82 ALA A CA 1
ATOM 644 C C . ALA A 1 82 ? 8.050 -10.530 -10.465 1.00 90.19 82 ALA A C 1
ATOM 646 O O . ALA A 1 82 ? 8.605 -11.605 -10.680 1.00 90.19 82 ALA A O 1
ATOM 647 N N . ASP A 1 83 ? 7.792 -10.099 -9.226 1.00 89.06 83 ASP A N 1
ATOM 648 C CA . ASP A 1 83 ? 8.097 -10.864 -8.011 1.00 89.06 83 ASP A CA 1
ATOM 649 C C . ASP A 1 83 ? 7.263 -10.368 -6.815 1.00 89.06 83 ASP A C 1
ATOM 651 O O . ASP A 1 83 ? 6.760 -9.241 -6.816 1.00 89.06 83 ASP A O 1
ATOM 655 N N . ILE A 1 84 ? 7.131 -11.201 -5.778 1.00 88.69 84 ILE A N 1
ATOM 656 C CA . ILE A 1 84 ? 6.396 -10.891 -4.548 1.00 88.69 84 ILE A CA 1
ATOM 657 C C . ILE A 1 84 ? 7.217 -11.250 -3.324 1.00 88.69 84 ILE A C 1
ATOM 659 O O . ILE A 1 84 ? 7.772 -12.339 -3.195 1.00 88.69 84 ILE A O 1
ATOM 663 N N . LYS A 1 85 ? 7.192 -10.347 -2.343 1.00 89.00 85 LYS A N 1
AT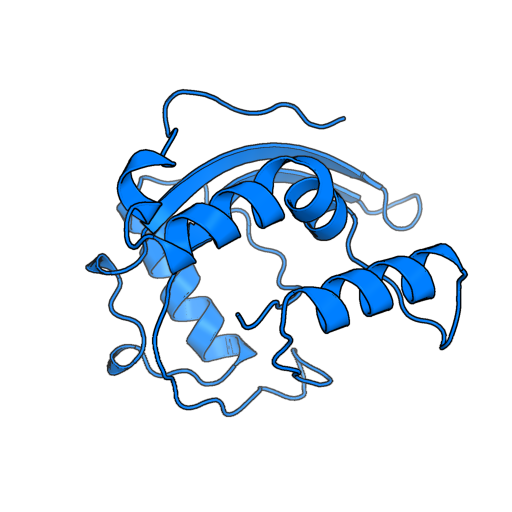OM 664 C CA . LYS A 1 85 ? 7.844 -10.562 -1.060 1.00 89.00 85 LYS A CA 1
ATOM 665 C C . LYS A 1 85 ? 6.977 -10.094 0.098 1.00 89.00 85 LYS A C 1
ATOM 667 O O . LYS A 1 85 ? 6.593 -8.929 0.179 1.00 89.00 85 LYS A O 1
ATOM 672 N N . TYR A 1 86 ? 6.744 -10.992 1.050 1.00 87.56 86 TYR A N 1
ATOM 673 C CA . TYR A 1 86 ? 6.238 -10.618 2.365 1.00 87.56 86 TYR A CA 1
ATOM 674 C C . TYR A 1 86 ? 7.392 -10.134 3.235 1.00 87.56 86 TYR A C 1
ATOM 676 O O . TYR A 1 86 ? 8.429 -10.791 3.330 1.00 87.56 86 TYR A O 1
ATOM 684 N N . VAL A 1 87 ? 7.201 -8.984 3.876 1.00 90.44 87 VAL A N 1
ATOM 685 C CA . VAL A 1 87 ? 8.219 -8.370 4.729 1.00 90.44 87 VAL A CA 1
ATOM 686 C C . VAL A 1 87 ? 7.672 -8.035 6.104 1.00 90.44 87 VAL A C 1
ATOM 688 O O . VAL A 1 87 ? 6.507 -7.654 6.254 1.00 90.44 87 VAL A O 1
ATOM 691 N N . ASN A 1 88 ? 8.534 -8.163 7.107 1.00 91.25 88 ASN A N 1
ATOM 692 C CA . ASN A 1 88 ? 8.328 -7.574 8.423 1.00 91.25 88 ASN A CA 1
ATOM 693 C C . ASN A 1 88 ? 8.835 -6.117 8.463 1.00 91.25 88 ASN A C 1
ATOM 695 O O . ASN A 1 88 ? 9.370 -5.594 7.482 1.00 91.25 88 ASN A O 1
ATOM 699 N N . ARG A 1 89 ? 8.666 -5.457 9.614 1.00 89.00 89 ARG A N 1
ATOM 700 C CA . ARG A 1 89 ? 9.010 -4.040 9.796 1.00 89.00 89 ARG A CA 1
ATOM 701 C C . ARG A 1 89 ? 10.493 -3.748 9.545 1.00 89.00 89 ARG A C 1
ATOM 703 O O . ARG A 1 89 ? 10.812 -2.740 8.919 1.00 89.00 89 ARG A O 1
ATOM 710 N N . ASP A 1 90 ? 11.387 -4.610 10.014 1.00 92.50 90 ASP A N 1
ATOM 711 C CA . ASP A 1 90 ? 12.831 -4.401 9.882 1.00 92.50 90 ASP A CA 1
ATOM 712 C C . ASP A 1 90 ? 13.309 -4.685 8.458 1.00 92.50 90 ASP A C 1
ATOM 714 O O . ASP A 1 90 ? 14.103 -3.929 7.906 1.00 92.50 90 ASP A O 1
ATOM 718 N N . GLN A 1 91 ? 12.747 -5.709 7.814 1.00 91.81 91 GLN A N 1
ATOM 719 C CA . GLN A 1 91 ? 12.988 -5.990 6.400 1.00 91.81 91 GLN A CA 1
ATOM 720 C C . GLN A 1 91 ? 12.509 -4.844 5.507 1.00 91.81 91 GLN A C 1
ATOM 722 O O . GLN A 1 91 ? 13.194 -4.506 4.547 1.00 91.81 91 GLN A O 1
ATOM 727 N N . LEU A 1 92 ? 11.367 -4.222 5.823 1.00 91.12 92 LEU A N 1
ATOM 728 C CA . LEU A 1 92 ? 10.902 -3.041 5.101 1.00 91.12 92 LEU A CA 1
ATOM 729 C C . LEU A 1 92 ? 11.868 -1.863 5.278 1.00 91.12 92 LEU A C 1
ATOM 731 O O . LEU A 1 92 ? 12.233 -1.235 4.292 1.00 91.12 92 LEU A O 1
ATOM 735 N N . LYS A 1 93 ? 12.323 -1.581 6.504 1.00 91.56 93 LYS A N 1
ATOM 736 C CA . LYS A 1 93 ? 13.317 -0.520 6.747 1.00 91.56 93 LYS A CA 1
ATOM 737 C C . LYS A 1 93 ? 14.606 -0.751 5.965 1.00 91.56 93 LYS A C 1
ATOM 739 O O . LYS A 1 93 ? 15.139 0.191 5.386 1.00 91.56 93 LYS A O 1
ATOM 744 N N . GLU A 1 94 ? 15.079 -1.992 5.913 1.00 92.25 94 GLU A N 1
ATOM 745 C CA . GLU A 1 94 ? 16.264 -2.333 5.130 1.00 92.25 94 GLU A CA 1
ATOM 746 C C . GLU A 1 94 ? 16.021 -2.165 3.624 1.00 92.25 94 GLU A C 1
ATOM 748 O O . GLU A 1 94 ? 16.883 -1.635 2.930 1.00 92.25 94 GLU A O 1
ATOM 753 N N . LEU A 1 95 ? 14.839 -2.527 3.110 1.00 90.75 95 LEU A N 1
ATOM 754 C CA . LEU A 1 95 ? 14.482 -2.275 1.708 1.00 90.75 95 LEU A CA 1
ATOM 755 C C . LEU A 1 95 ? 14.496 -0.781 1.367 1.00 90.75 95 LEU A C 1
ATOM 757 O O . LEU A 1 95 ? 15.012 -0.407 0.317 1.00 90.75 95 LEU A O 1
ATOM 761 N N . LEU A 1 96 ? 13.975 0.069 2.257 1.00 89.75 96 LEU A N 1
ATOM 762 C CA . LEU A 1 96 ? 14.019 1.524 2.085 1.00 89.75 96 LEU A CA 1
ATOM 763 C C . LEU A 1 96 ? 15.465 2.031 2.071 1.00 89.75 96 LEU A C 1
ATOM 765 O O . LEU A 1 96 ? 15.834 2.789 1.180 1.00 89.75 96 LEU A O 1
ATOM 769 N N . ARG A 1 97 ? 16.302 1.562 3.010 1.00 92.12 97 ARG A N 1
ATOM 770 C CA . ARG A 1 97 ? 17.726 1.926 3.077 1.00 92.12 97 ARG A CA 1
ATOM 771 C C . ARG A 1 97 ? 18.460 1.554 1.789 1.00 92.12 97 ARG A C 1
ATOM 773 O O . ARG A 1 97 ? 19.214 2.368 1.264 1.00 92.12 97 ARG A O 1
ATOM 780 N N . LYS A 1 98 ? 18.236 0.339 1.281 1.00 90.06 98 LYS A N 1
ATOM 781 C CA . LYS A 1 98 ? 18.840 -0.144 0.033 1.00 90.06 98 LYS A CA 1
ATOM 782 C C . LYS A 1 98 ? 18.390 0.670 -1.175 1.00 90.06 98 LYS A C 1
ATOM 784 O O . LYS A 1 98 ? 19.234 1.048 -1.982 1.00 90.06 98 LYS A O 1
ATOM 789 N N . ALA A 1 99 ? 17.095 0.982 -1.268 1.00 88.56 99 ALA A N 1
ATOM 790 C CA . ALA A 1 99 ? 16.559 1.831 -2.330 1.00 88.56 99 ALA A CA 1
ATOM 791 C C . ALA A 1 99 ? 17.205 3.224 -2.325 1.00 88.56 99 ALA A C 1
ATOM 793 O O . ALA A 1 99 ? 17.650 3.703 -3.366 1.00 88.56 99 ALA A O 1
ATOM 794 N N . ASP A 1 100 ? 17.314 3.844 -1.146 1.00 88.12 100 ASP A N 1
ATOM 795 C CA . ASP A 1 100 ? 17.907 5.176 -0.978 1.00 88.12 100 ASP A CA 1
ATOM 796 C C . ASP A 1 100 ? 19.408 5.180 -1.315 1.00 88.12 100 ASP A C 1
ATOM 798 O O . ASP A 1 100 ? 19.925 6.148 -1.872 1.00 88.12 100 ASP A O 1
ATOM 802 N N . ALA A 1 101 ? 20.106 4.082 -1.015 1.00 89.06 101 ALA A N 1
ATOM 803 C CA . ALA A 1 101 ? 21.513 3.884 -1.355 1.00 89.06 101 ALA A CA 1
ATOM 804 C C . ALA A 1 101 ? 21.746 3.487 -2.829 1.00 89.06 101 ALA A C 1
ATOM 806 O O . ALA A 1 101 ? 22.897 3.382 -3.255 1.00 89.06 101 ALA A O 1
ATOM 807 N N . GLY A 1 102 ? 20.683 3.254 -3.611 1.00 85.69 102 GLY A N 1
ATOM 808 C CA . GLY A 1 102 ? 20.776 2.747 -4.984 1.00 85.69 102 GLY A CA 1
ATOM 809 C C . GLY A 1 102 ? 21.341 1.325 -5.075 1.00 85.69 102 GLY A C 1
ATOM 810 O O . GLY A 1 102 ? 21.832 0.916 -6.130 1.00 85.69 102 GLY A O 1
ATOM 811 N N . GLU A 1 103 ? 21.300 0.574 -3.973 1.00 84.62 103 GLU A N 1
ATOM 812 C CA . GLU A 1 103 ? 21.771 -0.805 -3.905 1.00 84.62 103 GLU A CA 1
ATOM 813 C C . GLU A 1 103 ? 20.823 -1.723 -4.694 1.00 84.62 103 GLU A C 1
ATOM 815 O O . GLU A 1 103 ? 19.608 -1.520 -4.736 1.00 84.62 103 GLU A O 1
ATOM 820 N N . GLU A 1 104 ? 21.384 -2.750 -5.339 1.00 75.50 104 GLU A N 1
ATOM 821 C CA . GLU A 1 104 ? 20.629 -3.809 -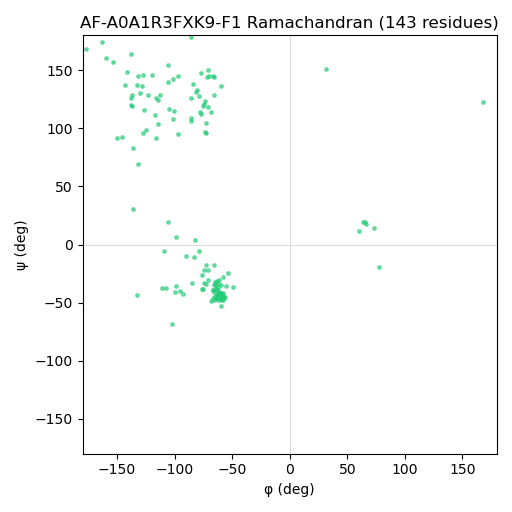6.038 1.00 75.50 104 GLU A CA 1
ATOM 822 C C . GLU A 1 104 ? 19.715 -3.311 -7.181 1.00 75.50 104 GLU A C 1
ATOM 824 O O . GLU A 1 104 ? 18.905 -4.070 -7.707 1.00 75.50 104 GLU A O 1
ATOM 829 N N . GLY A 1 105 ? 19.851 -2.046 -7.603 1.00 75.12 105 GLY A N 1
ATOM 830 C CA . GLY A 1 105 ? 18.981 -1.436 -8.614 1.00 75.12 105 GLY A CA 1
ATOM 831 C C . GLY A 1 105 ? 17.530 -1.272 -8.151 1.00 75.12 105 GLY A C 1
ATOM 832 O O . GLY A 1 105 ? 16.641 -1.094 -8.986 1.00 75.12 105 GLY A O 1
ATOM 833 N N . LEU A 1 106 ? 17.285 -1.339 -6.839 1.00 80.50 106 LEU A N 1
ATOM 834 C CA . LEU A 1 106 ? 15.947 -1.314 -6.269 1.00 80.50 106 LEU A CA 1
ATOM 835 C C . LEU A 1 106 ? 15.343 0.085 -6.412 1.00 80.50 106 LEU A C 1
ATOM 837 O O . LEU A 1 106 ? 15.864 1.063 -5.879 1.00 80.50 106 LEU A O 1
ATOM 841 N N . LYS A 1 107 ? 14.227 0.181 -7.138 1.00 82.50 107 LYS A N 1
ATOM 842 C CA . LYS A 1 107 ? 13.470 1.424 -7.306 1.00 82.50 107 LYS A CA 1
ATOM 843 C C . LYS A 1 107 ? 12.127 1.297 -6.611 1.00 82.50 107 LYS A C 1
ATOM 845 O O . LYS A 1 107 ? 11.389 0.346 -6.852 1.00 82.50 107 LYS A O 1
ATOM 850 N N . LEU A 1 108 ? 11.813 2.271 -5.767 1.00 85.12 108 LEU A N 1
ATOM 851 C CA . LEU A 1 108 ? 10.504 2.391 -5.135 1.00 85.12 108 LEU A CA 1
ATOM 852 C C . LEU A 1 108 ? 9.645 3.369 -5.926 1.00 85.12 108 LEU A C 1
ATOM 854 O O . LEU A 1 108 ? 10.154 4.366 -6.443 1.00 85.12 108 LEU A O 1
ATOM 858 N N . SER A 1 109 ? 8.342 3.101 -6.002 1.00 84.94 109 SER A N 1
ATOM 859 C CA . SER A 1 109 ? 7.422 4.066 -6.591 1.00 84.94 109 SER A CA 1
ATOM 860 C C . SER A 1 109 ? 7.334 5.323 -5.708 1.00 84.94 109 SER A C 1
ATOM 862 O O . SER A 1 109 ? 7.393 5.221 -4.474 1.00 84.94 109 SER A O 1
ATOM 864 N N . PRO A 1 110 ? 7.173 6.519 -6.304 1.00 85.75 110 PRO A N 1
ATOM 865 C CA . PRO A 1 110 ? 7.073 7.766 -5.547 1.00 85.75 110 PRO A CA 1
ATOM 866 C C . PRO A 1 110 ? 5.945 7.751 -4.507 1.00 85.75 110 PRO A C 1
ATOM 868 O O . PRO A 1 110 ? 6.168 8.103 -3.349 1.00 85.75 110 PRO A O 1
ATOM 871 N N . TRP A 1 111 ? 4.754 7.272 -4.883 1.00 87.50 111 TRP A N 1
ATOM 872 C CA . TRP A 1 111 ? 3.609 7.176 -3.973 1.00 87.50 111 TRP A CA 1
ATOM 873 C C . TRP A 1 111 ? 3.879 6.232 -2.796 1.00 87.50 111 TRP A C 1
ATOM 875 O O . TRP A 1 111 ? 3.473 6.518 -1.669 1.00 87.50 111 TRP A O 1
ATOM 885 N N . PHE A 1 112 ? 4.609 5.131 -3.014 1.00 88.06 112 PHE A N 1
ATOM 886 C CA . PHE A 1 112 ? 4.906 4.181 -1.946 1.00 88.06 112 PHE A CA 1
ATOM 887 C C . PHE A 1 112 ? 5.789 4.834 -0.891 1.00 88.06 112 PHE A C 1
ATOM 889 O O . PHE A 1 112 ? 5.527 4.697 0.305 1.00 88.06 112 PHE A O 1
ATOM 896 N N . ARG A 1 113 ? 6.778 5.626 -1.322 1.00 88.88 113 ARG A N 1
ATOM 897 C CA . ARG A 1 113 ? 7.613 6.388 -0.394 1.00 88.88 113 ARG A CA 1
ATOM 898 C C . ARG A 1 113 ? 6.794 7.392 0.415 1.00 88.88 113 ARG A C 1
ATOM 900 O O . ARG A 1 113 ? 6.943 7.447 1.633 1.00 88.88 113 ARG A O 1
ATOM 907 N N . LEU A 1 114 ? 5.872 8.110 -0.231 1.00 90.19 114 LEU A N 1
ATOM 908 C CA . LEU A 1 114 ? 4.958 9.028 0.454 1.00 90.19 114 LEU A CA 1
ATOM 909 C C . LEU A 1 114 ? 4.122 8.312 1.523 1.00 90.19 114 LEU A C 1
ATOM 911 O O . LEU A 1 114 ? 4.010 8.805 2.647 1.00 90.19 114 LEU A O 1
ATOM 915 N N . VAL A 1 115 ? 3.574 7.135 1.213 1.00 90.06 115 VAL A N 1
ATOM 916 C CA . VAL A 1 115 ? 2.782 6.354 2.173 1.00 90.06 115 VAL A CA 1
ATOM 917 C C . VAL A 1 115 ? 3.634 5.879 3.350 1.00 90.06 115 VAL A C 1
ATOM 919 O O . VAL A 1 115 ? 3.207 5.987 4.504 1.00 90.06 115 VAL A O 1
ATOM 922 N N . VAL A 1 116 ? 4.840 5.379 3.076 1.00 90.00 116 VAL A N 1
ATOM 923 C CA . VAL A 1 116 ? 5.783 4.900 4.092 1.00 90.00 116 VAL A CA 1
ATOM 924 C C . VAL A 1 116 ? 6.161 6.008 5.073 1.00 90.00 116 VAL A C 1
ATOM 926 O O . VAL A 1 116 ? 6.012 5.827 6.284 1.00 90.00 116 VAL A O 1
ATOM 929 N N . ASP A 1 117 ? 6.603 7.150 4.549 1.00 90.25 117 ASP A N 1
ATOM 930 C CA . ASP A 1 117 ? 7.176 8.236 5.347 1.00 90.25 117 ASP A CA 1
ATOM 931 C C . ASP A 1 117 ? 6.116 8.952 6.198 1.00 90.25 117 ASP A C 1
ATOM 933 O O . ASP A 1 117 ? 6.409 9.429 7.296 1.00 90.25 117 ASP A O 1
ATOM 937 N N . ASN A 1 118 ? 4.864 9.000 5.730 1.00 90.44 118 ASN A N 1
ATOM 938 C CA . ASN A 1 118 ? 3.802 9.758 6.395 1.00 90.44 118 ASN A CA 1
ATOM 939 C C . ASN A 1 118 ? 2.892 8.901 7.288 1.00 90.44 118 ASN A C 1
ATOM 941 O O . ASN A 1 118 ? 2.436 9.373 8.342 1.00 90.44 118 ASN A O 1
ATOM 945 N N . PHE A 1 119 ? 2.617 7.654 6.888 1.00 91.25 119 PHE A N 1
ATOM 946 C CA . PHE A 1 119 ? 1.493 6.894 7.441 1.00 91.25 119 PHE A CA 1
ATOM 947 C C . PHE A 1 119 ? 1.825 5.463 7.860 1.00 91.25 119 PHE A C 1
ATOM 949 O O . PHE A 1 119 ? 1.388 5.029 8.929 1.00 91.25 119 PHE A O 1
ATOM 956 N N . LEU A 1 120 ? 2.588 4.720 7.052 1.00 90.88 120 LEU A N 1
ATOM 957 C CA . LEU A 1 120 ? 2.613 3.260 7.136 1.00 90.88 120 LEU A CA 1
ATOM 958 C C . LEU A 1 120 ? 3.020 2.726 8.510 1.00 90.88 120 LEU A C 1
ATOM 960 O O . LEU A 1 120 ? 2.346 1.850 9.043 1.00 90.88 120 LEU A O 1
ATOM 964 N N . PHE A 1 121 ? 4.095 3.247 9.107 1.00 90.38 121 PHE A N 1
ATOM 965 C CA . PHE A 1 121 ? 4.559 2.757 10.409 1.00 90.38 121 PHE A CA 1
ATOM 966 C C . PHE A 1 121 ? 3.548 3.029 11.529 1.00 90.38 121 PHE A C 1
ATOM 968 O O . PHE A 1 121 ? 3.375 2.188 12.410 1.00 90.38 121 PHE A O 1
ATOM 975 N N . LYS A 1 122 ? 2.817 4.151 11.457 1.00 91.75 122 LYS A N 1
ATOM 976 C CA . LYS A 1 122 ? 1.743 4.458 12.411 1.00 91.75 122 LYS A CA 1
ATOM 977 C C . LYS A 1 122 ? 0.592 3.472 12.252 1.00 91.75 122 LYS A C 1
ATOM 979 O O . LYS A 1 122 ? 0.113 2.943 13.245 1.00 91.75 122 LYS A O 1
ATOM 984 N N . TRP A 1 123 ? 0.163 3.194 11.021 1.00 90.88 123 TRP A N 1
ATOM 985 C CA . TRP A 1 123 ? -0.897 2.214 10.760 1.00 90.88 123 TRP A CA 1
ATOM 986 C C . TRP A 1 123 ? -0.495 0.804 11.155 1.00 90.88 123 TRP A C 1
ATOM 988 O O . TRP A 1 123 ? -1.303 0.071 11.712 1.00 90.88 123 TRP A O 1
ATOM 998 N N . TRP A 1 124 ? 0.764 0.445 10.938 1.00 91.25 124 TRP A N 1
ATOM 999 C CA . TRP A 1 124 ? 1.307 -0.839 11.349 1.00 91.25 124 TRP A CA 1
ATOM 1000 C C . TRP A 1 124 ? 1.204 -1.032 12.870 1.00 91.25 124 TRP A C 1
ATOM 1002 O O . TRP A 1 124 ? 0.752 -2.088 13.305 1.00 91.25 124 TRP A O 1
ATOM 1012 N N . ASP A 1 125 ? 1.507 -0.006 13.678 1.00 92.50 125 ASP A N 1
ATOM 1013 C CA . ASP A 1 125 ? 1.292 -0.068 15.137 1.00 92.50 125 ASP A CA 1
ATOM 1014 C C . ASP A 1 125 ? -0.191 -0.313 15.491 1.00 92.50 125 ASP A C 1
ATOM 1016 O O . ASP A 1 125 ? -0.499 -0.991 16.469 1.00 92.50 125 ASP A O 1
ATOM 1020 N N . GLN A 1 126 ? -1.126 0.237 14.708 1.00 91.00 126 GLN A N 1
ATOM 1021 C CA . GLN A 1 126 ? -2.569 0.051 14.918 1.00 91.00 126 GLN A CA 1
ATOM 1022 C C . GLN A 1 126 ? -3.043 -1.343 14.493 1.00 91.00 126 GLN A C 1
ATOM 1024 O O . GLN A 1 126 ? -3.948 -1.895 15.115 1.00 91.00 126 GLN A O 1
ATOM 1029 N N . VAL A 1 127 ? -2.428 -1.937 13.464 1.00 89.94 127 VAL A N 1
ATOM 1030 C CA . VAL A 1 127 ? -2.677 -3.338 13.087 1.00 89.94 127 VAL A CA 1
ATOM 1031 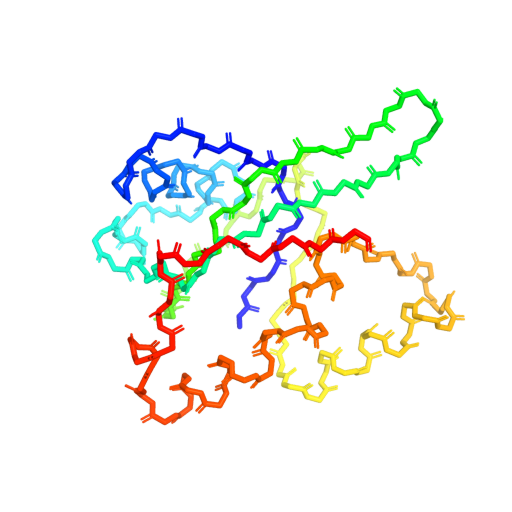C C . VAL A 1 127 ? -2.268 -4.264 14.229 1.00 89.94 127 VAL A C 1
ATOM 1033 O O . VAL A 1 127 ? -3.064 -5.104 14.636 1.00 89.94 127 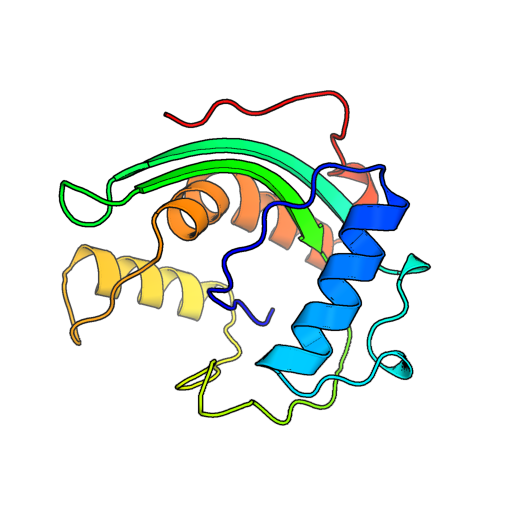VAL A O 1
ATOM 1036 N N . GLU A 1 128 ? -1.072 -4.075 14.791 1.00 89.75 128 GLU A N 1
ATOM 1037 C CA . GLU A 1 128 ? -0.558 -4.902 15.895 1.00 89.75 128 GLU A CA 1
ATOM 1038 C C . GLU A 1 128 ? -1.406 -4.778 17.170 1.00 89.75 128 GLU A C 1
ATOM 1040 O O . GLU A 1 128 ? -1.558 -5.744 17.914 1.00 89.75 128 GLU A O 1
ATOM 1045 N N . LYS A 1 129 ? -2.010 -3.607 17.401 1.00 91.81 129 LYS A N 1
ATOM 1046 C CA . LYS A 1 129 ? -2.931 -3.354 18.521 1.00 91.81 129 LYS A CA 1
ATOM 1047 C C . LYS A 1 129 ? -4.374 -3.795 18.257 1.00 91.81 129 LYS A C 1
ATOM 1049 O O . LYS A 1 129 ? -5.179 -3.795 19.183 1.00 91.81 129 LYS A O 1
ATOM 1054 N N . GLY A 1 130 ? -4.724 -4.140 17.016 1.00 88.81 130 GLY A N 1
ATOM 1055 C CA . GLY A 1 130 ? -6.103 -4.445 16.619 1.00 88.81 130 GLY A CA 1
ATOM 1056 C C . GLY A 1 130 ? -7.026 -3.220 16.522 1.00 88.81 130 GLY A C 1
ATOM 1057 O O . GLY A 1 130 ? -8.241 -3.373 16.424 1.00 88.81 130 GLY A O 1
ATOM 1058 N N . THR A 1 131 ? -6.470 -2.007 16.514 1.00 93.12 131 THR A N 1
ATOM 1059 C CA . THR A 1 131 ? -7.187 -0.717 16.532 1.00 93.12 131 THR A CA 1
ATOM 1060 C C . THR A 1 131 ? -7.173 -0.009 15.174 1.00 93.12 131 THR A C 1
ATOM 1062 O O . THR A 1 131 ? -7.445 1.183 15.084 1.00 93.12 131 THR A O 1
ATOM 1065 N N . LEU A 1 132 ? -6.904 -0.731 14.077 1.00 86.19 132 LEU A N 1
ATOM 1066 C CA . LEU A 1 132 ? -6.767 -0.166 12.723 1.00 86.19 132 LEU A CA 1
ATOM 1067 C C . LEU A 1 132 ? -7.919 0.769 12.310 1.00 86.19 132 LEU A C 1
ATOM 1069 O O . LEU A 1 132 ? -7.690 1.778 11.648 1.00 86.19 132 LEU A O 1
ATOM 1073 N N . LYS A 1 133 ? -9.154 0.464 12.723 1.00 87.19 133 LYS A N 1
ATOM 1074 C CA . LYS A 1 133 ? -10.332 1.288 12.410 1.00 87.19 133 LYS A CA 1
ATOM 1075 C C . LYS A 1 133 ? -10.232 2.708 12.977 1.00 87.19 133 LYS A C 1
ATOM 1077 O O . LYS A 1 133 ? -10.740 3.627 12.347 1.00 87.19 133 LYS A O 1
ATOM 1082 N N . GLU A 1 134 ? -9.552 2.896 14.105 1.00 90.69 134 GLU A N 1
ATOM 1083 C CA . GLU A 1 134 ? -9.359 4.203 14.752 1.00 90.69 134 GLU A CA 1
ATOM 1084 C C . GLU A 1 134 ? -8.403 5.111 13.968 1.00 90.69 134 GLU A C 1
ATOM 1086 O O . GLU A 1 134 ? -8.465 6.328 14.094 1.00 90.69 134 GLU A O 1
ATOM 1091 N N . ALA A 1 135 ? -7.550 4.535 13.115 1.00 88.25 135 ALA A N 1
ATOM 1092 C CA . ALA A 1 135 ? -6.665 5.284 12.224 1.00 88.25 135 ALA A CA 1
ATOM 1093 C C . ALA A 1 135 ? -7.338 5.763 10.927 1.00 88.25 135 ALA A C 1
ATOM 1095 O O . ALA A 1 135 ? -6.659 6.319 10.064 1.00 88.25 135 ALA A O 1
ATOM 1096 N N . THR A 1 136 ? -8.644 5.532 10.775 1.00 90.44 136 THR A N 1
ATOM 1097 C CA . THR A 1 136 ? -9.398 5.947 9.591 1.00 90.44 136 THR A CA 1
ATOM 1098 C C . THR A 1 136 ? -9.660 7.452 9.612 1.00 90.44 136 THR A C 1
ATOM 1100 O O . THR A 1 136 ? -10.379 7.941 10.478 1.00 90.44 136 THR A O 1
ATOM 1103 N N . ASP A 1 137 ? -9.160 8.165 8.606 1.00 92.19 137 ASP A N 1
ATOM 1104 C CA . ASP A 1 137 ? -9.490 9.560 8.311 1.00 92.19 137 ASP A CA 1
ATOM 1105 C C . ASP A 1 137 ? -9.913 9.696 6.842 1.00 92.19 137 ASP A C 1
ATOM 1107 O O . ASP A 1 137 ? -9.098 9.834 5.930 1.00 92.19 137 ASP A O 1
ATOM 1111 N N . MET A 1 138 ? -11.226 9.663 6.612 1.00 90.44 138 MET A N 1
ATOM 1112 C CA . MET A 1 138 ? -11.815 9.837 5.281 1.00 90.44 138 MET A CA 1
ATOM 1113 C C . MET A 1 138 ? -12.332 11.256 5.031 1.00 90.44 138 MET A C 1
ATOM 1115 O O . MET A 1 138 ? -12.947 11.491 3.990 1.00 90.44 138 MET A O 1
ATOM 1119 N N . GLU A 1 139 ? -12.096 12.192 5.951 1.00 91.94 139 GLU A N 1
ATOM 1120 C CA . GLU A 1 139 ? -12.508 13.594 5.824 1.00 91.94 139 GLU A CA 1
ATOM 1121 C C . GLU A 1 139 ? -11.373 14.449 5.268 1.00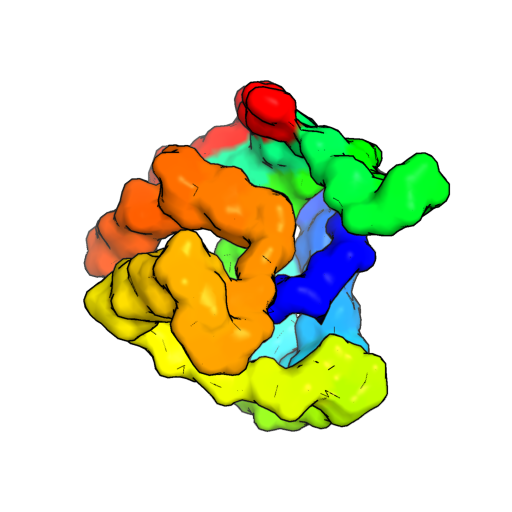 91.94 139 GLU A C 1
ATOM 1123 O O . GLU A 1 139 ? -11.592 15.260 4.360 1.00 91.94 139 GLU A O 1
ATOM 1128 N N . THR A 1 140 ? -10.145 14.187 5.709 1.00 93.94 140 THR A N 1
ATOM 1129 C CA . THR A 1 140 ? -8.949 14.874 5.226 1.00 93.94 140 THR A CA 1
ATOM 1130 C C . THR A 1 140 ? -8.527 14.349 3.852 1.00 93.94 140 THR A C 1
ATOM 1132 O O . THR A 1 140 ? -8.739 13.186 3.495 1.00 93.94 140 THR A O 1
ATOM 1135 N N . ILE A 1 141 ? -7.956 15.238 3.038 1.00 93.69 141 ILE A N 1
ATOM 1136 C CA . ILE A 1 141 ? -7.180 14.881 1.847 1.00 93.69 141 ILE A CA 1
ATOM 1137 C C . ILE A 1 141 ? -5.764 15.386 2.095 1.00 93.69 141 ILE A C 1
ATOM 1139 O O . ILE A 1 141 ? -5.533 16.597 2.131 1.00 93.69 141 ILE A O 1
ATOM 1143 N N . HIS A 1 142 ? -4.820 14.467 2.276 1.00 92.62 142 HIS A N 1
ATOM 1144 C CA . HIS A 1 142 ? -3.423 14.809 2.508 1.00 92.62 142 HIS A CA 1
ATOM 1145 C C . HIS A 1 142 ? -2.776 15.201 1.184 1.00 92.62 142 HIS A C 1
ATOM 1147 O O . HIS A 1 142 ? -2.625 14.374 0.290 1.00 92.62 142 HIS A O 1
ATOM 1153 N N . LYS A 1 143 ? -2.414 16.475 1.043 1.00 92.81 143 LYS A N 1
ATOM 1154 C CA . LYS A 1 143 ? -1.706 16.978 -0.137 1.00 92.81 143 LYS A CA 1
ATOM 1155 C C . LYS A 1 143 ? -0.213 16.751 0.059 1.00 92.81 143 LYS A C 1
ATOM 1157 O O . LYS A 1 143 ? 0.386 17.412 0.904 1.00 92.81 143 LYS A O 1
ATOM 1162 N N . LEU A 1 144 ? 0.348 15.810 -0.687 1.00 86.69 144 LEU A N 1
ATOM 1163 C CA . LEU A 1 144 ? 1.753 15.430 -0.620 1.00 86.69 144 LEU A CA 1
ATOM 1164 C C . LEU A 1 144 ? 2.399 15.811 -1.954 1.00 86.69 144 LEU A C 1
ATOM 1166 O O . LEU A 1 144 ? 2.144 15.185 -2.980 1.00 86.69 144 LEU A O 1
ATOM 1170 N N . THR A 1 145 ? 3.153 16.906 -1.944 1.00 71.75 145 THR A N 1
ATOM 1171 C CA . THR A 1 145 ? 3.803 17.511 -3.118 1.00 71.75 145 THR A CA 1
ATOM 1172 C C . THR A 1 145 ? 5.290 17.634 -2.899 1.00 71.75 145 THR A C 1
ATOM 1174 O O . THR A 1 145 ? 5.646 18.033 -1.766 1.00 71.75 145 THR A O 1
#

Secondary structure (DSSP, 8-state):
-----------STHHHHHHHHHHHHHHHH---TTTS-GGG-EEEEEEEEEEESSSS-EEEEEEEEEE----------TTT-S------HHHHHHHHHHHHTTGGG----HHHHHHIIIIIHHHHHHHHHT-GGGG---S--EEE-

pLDDT: mean 84.22, std 17.41, range [23.91, 95.31]

Solvent-accessible surface area (backbone atoms only — not comparable to full-atom values): 8821 Å² total; per-residue (Å²): 102,84,80,75,93,72,95,73,79,56,94,50,65,88,64,49,39,33,50,51,50,37,52,47,40,29,68,36,29,43,28,55,59,86,63,49,47,58,86,65,51,43,67,34,36,32,40,35,38,62,46,81,70,75,91,83,47,63,50,75,43,67,42,73,46,69,44,76,92,74,82,68,65,77,50,61,30,70,92,70,37,89,80,88,68,80,54,56,75,67,56,47,52,49,51,53,52,34,33,76,69,55,42,94,75,45,79,78,57,71,68,56,52,54,43,50,79,75,44,45,65,64,50,49,56,24,54,79,69,71,45,48,76,77,64,44,40,85,83,58,69,46,75,51,121

Nearest PDB structures (foldseek):
  2i6k-assembly1_A  TM=9.855E-01  e=7.061E-14  Homo sapiens
  2icj-assembly1_A  TM=9.830E-01  e=3.588E-12  Homo sapiens
  2pny-assembly1_A  TM=9.680E-01  e=1.239E-10  Homo sapiens
  3hyq-assembly1_A  TM=6.602E-01  e=3.196E-03  Salmonella enterica subsp. enterica serovar Typhimurium str. LT2
  1nfz-assembly1_B  TM=5.334E-01  e=1.599E-02  Escherichia coli

InterPro domains:
  IPR000086 NUDIX hydrolase domain [PF00293] (17-99)
  IPR000086 NUDIX hydrolase domain [PS51462] (1-114)
  IPR015797 NUDIX hydrolase-like domain superfamily [SSF55811] (6-126)

Mean predicted aligned error: 6.24 Å

Sequence (145 aa):
MAFLSGFWAATICNKGVRNAAQRKLLDELGIPAEDVPVDQFTPLSRMLYKAPSDGKWGEHELDYLLFIVRDVNVNPNPDEVADIKYVNRDQLKELLRKADAGEEGLKLSPWFRLVVDNFLFKWWDQVEKGTLKEATDMETIHKLT

Foldseek 3Di:
DWDFDDDDADPDDLQRVLVVVLVVCCVFWVWHCVQPPSVQKAFQAWEFEKAADPVVDIDGHTDTDIDHDGDTDTDGDCVRDVDIDDDDPVRVVVLVVCCVVCHPVDDDDPVVVVCVVPPDVVLVVCVVVVNNNVSHDYPDYHYDD

Organism: NCBI:txid93759

Radius of gyration: 15.35 Å; Cα contacts (8 Å, |Δi|>4): 179; chains: 1; bounding box: 40×35×39 Å